Protein AF-A0A661JC23-F1 (afdb_monomer_lite)

Structure (mmCIF, N/CA/C/O backbone):
data_AF-A0A661JC23-F1
#
_entry.id   AF-A0A661JC23-F1
#
loop_
_atom_site.group_PDB
_atom_site.id
_atom_site.type_symbol
_atom_site.label_atom_id
_atom_site.label_alt_id
_atom_site.label_comp_id
_atom_site.label_asym_id
_atom_site.label_entity_id
_atom_site.label_seq_id
_atom_site.pdbx_PDB_ins_code
_atom_site.Cartn_x
_atom_site.Cartn_y
_atom_site.Cartn_z
_atom_site.occupancy
_atom_site.B_iso_or_equiv
_atom_site.auth_seq_id
_atom_site.auth_comp_id
_atom_site.auth_asym_id
_atom_site.auth_atom_id
_atom_site.pdbx_PDB_model_num
ATOM 1 N N . LEU A 1 1 ? -6.882 0.610 -6.195 1.00 93.75 1 LEU A N 1
ATOM 2 C CA . LEU A 1 1 ? -5.678 1.449 -6.416 1.00 93.75 1 LEU A CA 1
ATOM 3 C C . LEU A 1 1 ? -5.259 1.242 -7.860 1.00 93.75 1 LEU A C 1
ATOM 5 O O . LEU A 1 1 ? -5.420 0.130 -8.343 1.00 93.75 1 LEU A O 1
ATOM 9 N N . GLU A 1 2 ? -4.759 2.272 -8.540 1.00 94.31 2 GLU A N 1
ATOM 10 C CA . GLU A 1 2 ? -4.494 2.201 -9.983 1.00 94.31 2 GLU A CA 1
ATOM 11 C C . GLU A 1 2 ? -3.164 2.852 -10.371 1.00 94.31 2 GLU A C 1
ATOM 13 O O . GLU A 1 2 ? -2.705 3.791 -9.714 1.00 94.31 2 GLU A O 1
ATOM 18 N N . GLY A 1 3 ? -2.560 2.359 -11.454 1.00 94.31 3 GLY A N 1
ATOM 19 C CA . GLY A 1 3 ? -1.348 2.924 -12.045 1.00 94.31 3 GLY A CA 1
ATOM 20 C C . GLY A 1 3 ? -0.070 2.490 -11.329 1.00 94.31 3 GLY A C 1
ATOM 21 O O . GLY A 1 3 ? 0.105 1.314 -11.013 1.00 94.31 3 GLY A O 1
ATOM 22 N N . SER A 1 4 ? 0.846 3.434 -11.112 1.00 93.19 4 SER A N 1
ATOM 23 C CA . SER A 1 4 ? 2.158 3.167 -10.513 1.00 93.19 4 SER A CA 1
ATOM 24 C C . SER A 1 4 ? 2.205 3.590 -9.048 1.00 93.19 4 SER A C 1
ATOM 26 O O . SER A 1 4 ? 1.887 4.728 -8.700 1.00 93.19 4 SER A O 1
ATOM 28 N N . LEU A 1 5 ? 2.673 2.692 -8.185 1.00 94.06 5 LEU A N 1
ATOM 29 C CA . LEU A 1 5 ? 2.884 2.937 -6.764 1.00 94.06 5 LEU A CA 1
ATOM 30 C C . LEU A 1 5 ? 4.368 3.230 -6.499 1.00 94.06 5 LEU A C 1
ATOM 32 O O . LEU A 1 5 ? 5.176 2.354 -6.170 1.00 94.06 5 LEU A O 1
ATOM 36 N N . ASP A 1 6 ? 4.726 4.499 -6.685 1.00 94.50 6 ASP A N 1
ATOM 37 C CA . ASP A 1 6 ? 6.035 5.053 -6.341 1.00 94.50 6 ASP A CA 1
ATOM 38 C C . ASP A 1 6 ? 6.084 5.566 -4.887 1.00 94.50 6 ASP A C 1
ATOM 40 O O . ASP A 1 6 ? 5.109 5.504 -4.132 1.00 94.50 6 ASP A O 1
ATOM 44 N N . ILE A 1 7 ? 7.239 6.088 -4.466 1.00 95.12 7 ILE A N 1
ATOM 45 C CA . ILE A 1 7 ? 7.424 6.573 -3.092 1.00 95.12 7 ILE A CA 1
ATOM 46 C C . ILE A 1 7 ? 6.505 7.758 -2.740 1.00 95.12 7 ILE A C 1
ATOM 48 O O . ILE A 1 7 ? 6.088 7.892 -1.588 1.00 95.12 7 ILE A O 1
ATOM 52 N N . LYS A 1 8 ? 6.167 8.626 -3.705 1.00 96.50 8 LYS A N 1
ATOM 53 C CA . LYS A 1 8 ? 5.281 9.779 -3.478 1.00 96.50 8 LYS A CA 1
ATOM 54 C C . LYS A 1 8 ? 3.839 9.301 -3.313 1.00 96.50 8 LYS A C 1
ATOM 56 O O . LYS A 1 8 ? 3.152 9.747 -2.391 1.00 96.50 8 LYS A O 1
ATOM 61 N N . ALA A 1 9 ? 3.395 8.378 -4.161 1.00 96.75 9 ALA A N 1
ATOM 62 C CA . ALA A 1 9 ? 2.088 7.740 -4.079 1.00 96.75 9 ALA A CA 1
ATOM 63 C C . ALA A 1 9 ? 1.931 6.948 -2.771 1.00 96.75 9 ALA A C 1
ATOM 65 O O . ALA A 1 9 ? 0.919 7.103 -2.089 1.00 96.75 9 ALA A O 1
ATOM 66 N N . ALA A 1 10 ? 2.960 6.207 -2.352 1.00 96.50 10 ALA A N 1
ATOM 67 C CA . ALA A 1 10 ? 2.991 5.503 -1.070 1.00 96.50 10 ALA A CA 1
ATOM 68 C C . ALA A 1 10 ? 2.813 6.447 0.129 1.00 96.50 10 ALA A C 1
ATOM 70 O O . ALA A 1 10 ? 1.956 6.201 0.977 1.00 96.50 10 ALA A O 1
ATOM 71 N N . LYS A 1 11 ? 3.545 7.571 0.179 1.00 97.62 11 LYS A N 1
ATOM 72 C CA . LYS A 1 11 ? 3.372 8.588 1.239 1.00 97.62 11 LYS A CA 1
ATOM 73 C C . LYS A 1 11 ? 1.936 9.110 1.298 1.00 97.62 11 LYS A C 1
ATOM 75 O O . LYS A 1 11 ? 1.347 9.192 2.376 1.00 97.62 11 LYS A O 1
ATOM 80 N N . LYS A 1 12 ? 1.352 9.436 0.139 1.00 97.62 12 LYS A N 1
ATOM 81 C CA . LYS A 1 12 ? -0.044 9.894 0.053 1.00 97.62 12 LYS A CA 1
ATOM 82 C C . LYS A 1 12 ? -1.019 8.819 0.536 1.00 97.62 12 LYS A C 1
ATOM 84 O O . LYS A 1 12 ? -1.956 9.144 1.261 1.00 97.62 12 LYS A O 1
ATOM 89 N N . LEU A 1 13 ? -0.796 7.559 0.164 1.00 97.06 13 LEU A N 1
ATOM 90 C CA . LEU A 1 13 ? -1.631 6.436 0.580 1.00 97.06 13 LEU A CA 1
ATOM 91 C C . LEU A 1 13 ? -1.589 6.232 2.101 1.00 97.06 13 LEU A C 1
ATOM 93 O O . LEU A 1 13 ? -2.647 6.150 2.717 1.00 97.06 13 LEU A O 1
ATOM 97 N N . ILE A 1 14 ? -0.403 6.254 2.718 1.00 96.44 14 ILE A N 1
ATOM 98 C CA . ILE A 1 14 ? -0.244 6.147 4.181 1.00 96.44 14 ILE A CA 1
ATOM 99 C C . ILE A 1 14 ? -1.041 7.241 4.895 1.00 96.44 14 ILE A C 1
ATOM 101 O O . ILE A 1 14 ? -1.788 6.955 5.829 1.00 96.44 14 ILE A O 1
ATOM 105 N N . ASN A 1 15 ? -0.928 8.489 4.434 1.00 97.25 15 ASN A N 1
ATOM 106 C CA . ASN A 1 15 ? -1.662 9.602 5.035 1.00 97.25 15 ASN A CA 1
ATOM 107 C C . ASN A 1 15 ? -3.180 9.424 4.902 1.00 97.25 15 ASN A C 1
ATOM 109 O O . ASN A 1 15 ? -3.908 9.680 5.856 1.00 97.25 15 ASN A O 1
ATOM 113 N N . ARG A 1 16 ? -3.664 8.938 3.753 1.00 97.00 16 ARG A N 1
ATOM 114 C CA . ARG A 1 16 ? -5.093 8.645 3.547 1.00 97.00 16 ARG A CA 1
ATOM 115 C C . ARG A 1 16 ? -5.593 7.535 4.470 1.00 97.00 16 ARG A C 1
ATOM 117 O O . ARG A 1 16 ? -6.666 7.690 5.043 1.00 97.00 16 ARG A O 1
ATOM 124 N N . ILE A 1 17 ? -4.815 6.467 4.654 1.00 96.12 17 ILE A N 1
ATOM 125 C CA . ILE A 1 17 ? -5.143 5.381 5.593 1.00 96.12 17 ILE A CA 1
ATOM 126 C C . ILE A 1 17 ? -5.250 5.942 7.012 1.00 96.12 17 ILE A C 1
ATOM 128 O O . ILE A 1 17 ? -6.272 5.751 7.665 1.00 96.12 17 ILE A O 1
ATOM 132 N N . LYS A 1 18 ? -4.244 6.702 7.462 1.00 95.44 18 LYS A N 1
ATOM 133 C CA . LYS A 1 18 ? -4.238 7.320 8.797 1.00 95.44 18 LYS A CA 1
ATOM 134 C C . LYS A 1 18 ? -5.443 8.228 9.015 1.00 95.44 18 LYS A C 1
ATOM 136 O O . LYS A 1 18 ? -6.117 8.117 10.033 1.00 95.44 18 LYS A O 1
ATOM 141 N N . LEU A 1 19 ? -5.752 9.082 8.040 1.00 97.19 19 LEU A N 1
ATOM 142 C CA . LEU A 1 19 ? -6.917 9.964 8.102 1.00 97.19 19 LEU A CA 1
ATOM 143 C C . LEU A 1 19 ? -8.232 9.184 8.179 1.00 97.19 19 LEU A C 1
ATOM 145 O O . LEU A 1 19 ? -9.087 9.540 8.982 1.00 97.19 19 LEU A O 1
ATOM 149 N N . ALA A 1 20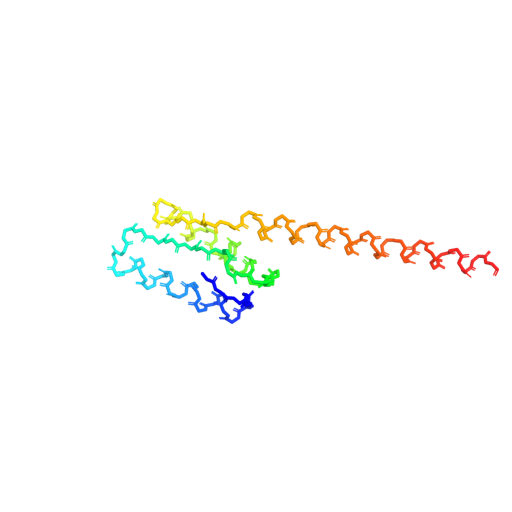 ? -8.399 8.126 7.382 1.00 96.19 20 ALA A N 1
ATOM 150 C CA . ALA A 1 20 ? -9.600 7.294 7.425 1.00 96.19 20 ALA A CA 1
ATOM 151 C C . ALA A 1 20 ? -9.759 6.599 8.788 1.00 96.19 20 ALA A C 1
ATOM 153 O O . ALA A 1 20 ? -10.829 6.660 9.389 1.00 96.19 20 ALA A O 1
ATOM 154 N N . ILE A 1 21 ? -8.681 6.017 9.321 1.00 94.56 21 ILE A N 1
ATOM 155 C CA . ILE A 1 21 ? -8.678 5.383 10.646 1.00 94.56 21 ILE A CA 1
ATOM 156 C C . ILE A 1 21 ? -9.036 6.384 11.750 1.00 94.56 21 ILE A C 1
ATOM 158 O O . ILE A 1 21 ? -9.881 6.070 12.591 1.00 94.56 21 ILE A O 1
ATOM 162 N N . ASN A 1 22 ? -8.441 7.581 11.721 1.00 94.94 22 ASN A N 1
ATOM 163 C CA . ASN A 1 22 ? -8.687 8.642 12.703 1.00 94.94 22 ASN A CA 1
ATOM 164 C C . ASN A 1 22 ? -10.116 9.193 12.632 1.00 94.94 22 ASN A C 1
ATOM 166 O O . ASN A 1 22 ? -10.654 9.618 13.647 1.00 94.94 22 ASN A O 1
ATOM 170 N N . LYS A 1 23 ? -10.749 9.157 11.454 1.00 96.50 23 LYS A N 1
ATOM 171 C CA . LYS A 1 23 ? -12.169 9.499 11.272 1.00 96.50 23 LYS A CA 1
ATOM 172 C C . LYS A 1 23 ? -13.130 8.393 11.729 1.00 96.50 23 LYS A C 1
ATOM 174 O O . LYS A 1 23 ? -14.331 8.532 11.541 1.00 96.50 23 LYS A O 1
ATOM 179 N N . GLY A 1 24 ? -12.620 7.302 12.301 1.00 94.56 24 GLY A N 1
ATOM 180 C CA . GLY A 1 24 ? -13.440 6.202 12.805 1.00 94.56 24 GLY A CA 1
ATOM 181 C C . GLY A 1 24 ? -13.821 5.161 11.753 1.00 94.56 24 GLY A C 1
ATOM 182 O O . GLY A 1 24 ? -14.646 4.306 12.038 1.00 94.56 24 GLY A O 1
ATOM 183 N N . GLN A 1 25 ? -13.216 5.173 10.557 1.00 96.00 25 GLN A N 1
ATOM 184 C CA . GLN A 1 25 ? -13.529 4.183 9.521 1.00 96.00 25 GLN A CA 1
ATOM 185 C C . GLN A 1 25 ? -13.209 2.764 10.013 1.00 96.00 25 GLN A C 1
ATOM 187 O O . GLN A 1 25 ? -12.040 2.416 10.192 1.00 96.00 25 GLN A O 1
ATOM 192 N N . GLU A 1 26 ? -14.221 1.928 10.218 1.00 93.38 26 GLU A N 1
ATOM 193 C CA . GLU A 1 26 ? -14.039 0.593 10.807 1.00 93.38 26 GLU A CA 1
ATOM 194 C C . GLU A 1 26 ? -13.259 -0.353 9.895 1.00 93.38 26 GLU A C 1
ATOM 196 O O . GLU A 1 26 ? -12.469 -1.162 10.374 1.00 93.38 26 GLU A O 1
ATOM 201 N N . LYS A 1 27 ? -13.430 -0.216 8.575 1.00 95.75 27 LYS A N 1
ATOM 202 C CA . LYS A 1 27 ? -12.796 -1.083 7.582 1.00 95.75 27 LYS A CA 1
ATOM 203 C C . LYS A 1 27 ? -12.277 -0.305 6.381 1.00 95.75 27 LYS A C 1
ATOM 205 O O . LYS A 1 27 ? -12.995 0.504 5.794 1.00 95.75 27 LYS A O 1
ATOM 210 N N . ILE A 1 28 ? -11.042 -0.602 5.988 1.00 95.75 28 ILE A N 1
ATOM 211 C CA . ILE A 1 28 ? -10.356 -0.058 4.816 1.00 95.75 28 ILE A CA 1
ATOM 212 C C . ILE A 1 28 ? -9.960 -1.219 3.910 1.00 95.75 28 ILE A C 1
ATOM 214 O O . ILE A 1 28 ? -9.290 -2.158 4.338 1.00 95.75 28 ILE A O 1
ATOM 218 N N . ILE A 1 29 ? -10.356 -1.145 2.643 1.00 95.94 29 ILE A N 1
ATOM 219 C CA . ILE A 1 29 ? -9.985 -2.129 1.627 1.00 95.94 29 ILE A CA 1
ATOM 220 C C . ILE A 1 29 ? -9.006 -1.469 0.663 1.00 95.94 29 ILE A C 1
ATOM 222 O O . ILE A 1 29 ? -9.320 -0.455 0.040 1.00 95.94 29 ILE A O 1
ATOM 226 N N . LEU A 1 30 ? -7.818 -2.050 0.543 1.00 95.31 30 LEU A N 1
ATOM 227 C CA . LEU A 1 30 ? -6.809 -1.642 -0.423 1.00 95.31 30 LEU A CA 1
ATOM 228 C C . LEU A 1 30 ? -6.716 -2.703 -1.510 1.00 95.31 30 LEU A C 1
ATOM 230 O O . LEU A 1 30 ? -6.126 -3.763 -1.307 1.00 95.31 30 LEU A O 1
ATOM 234 N N . ASP A 1 31 ? -7.319 -2.403 -2.654 1.00 95.88 31 ASP A N 1
ATOM 235 C CA . ASP A 1 31 ? -7.253 -3.259 -3.831 1.00 95.88 31 ASP A CA 1
ATOM 236 C C . ASP A 1 31 ? -6.081 -2.874 -4.736 1.00 95.88 31 ASP A C 1
ATOM 238 O O . ASP A 1 31 ? -6.002 -1.736 -5.207 1.00 95.88 31 ASP A O 1
ATOM 242 N N . PHE A 1 32 ? -5.168 -3.820 -4.949 1.00 94.62 32 PHE A N 1
ATOM 243 C CA . PHE A 1 32 ? -3.971 -3.678 -5.775 1.00 94.62 32 PHE A CA 1
ATOM 244 C C . PHE A 1 32 ? -4.160 -4.189 -7.209 1.00 94.62 32 PHE A C 1
ATOM 246 O O . PHE A 1 32 ? -3.215 -4.121 -7.988 1.00 94.62 32 PHE A O 1
ATOM 253 N N . SER A 1 33 ? -5.353 -4.658 -7.582 1.00 93.62 33 SER A N 1
ATOM 254 C CA . SER A 1 33 ? -5.661 -5.179 -8.924 1.00 93.62 33 SER A CA 1
ATOM 255 C C . SER A 1 33 ? -5.290 -4.221 -10.067 1.00 93.62 33 SER A C 1
ATOM 257 O O . SER A 1 33 ? -4.786 -4.659 -11.097 1.00 93.62 33 SER A O 1
ATOM 259 N N . GLY A 1 34 ? -5.482 -2.912 -9.880 1.00 94.62 34 GLY A N 1
ATOM 260 C CA . GLY A 1 34 ? -5.155 -1.884 -10.873 1.00 94.62 34 GLY A CA 1
ATOM 261 C C . GLY A 1 34 ? -3.710 -1.372 -10.837 1.00 94.62 34 GLY A C 1
ATOM 262 O O . GLY A 1 34 ? -3.365 -0.476 -11.617 1.00 94.62 34 GLY A O 1
ATOM 263 N N . ILE A 1 35 ? -2.862 -1.873 -9.932 1.00 93.25 35 ILE A N 1
ATOM 264 C CA . ILE A 1 35 ? -1.454 -1.467 -9.8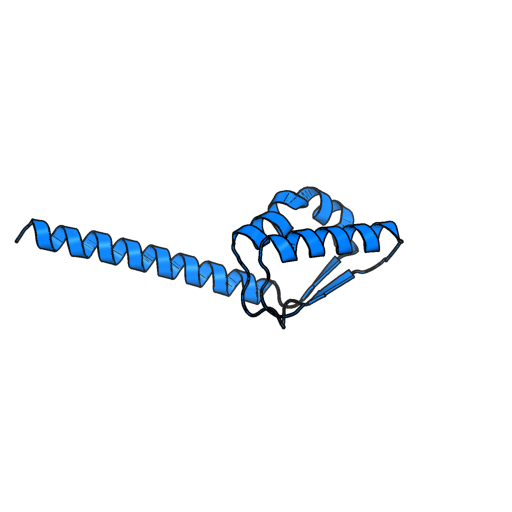64 1.00 93.25 35 ILE A CA 1
ATOM 265 C C . ILE A 1 35 ? -0.669 -2.175 -10.968 1.00 93.25 35 ILE A C 1
ATOM 267 O O . ILE A 1 35 ? -0.609 -3.398 -11.026 1.00 93.25 35 ILE A O 1
ATOM 271 N N . LYS A 1 36 ? -0.054 -1.375 -11.841 1.00 90.94 36 LYS A N 1
ATOM 272 C CA . LYS A 1 36 ? 0.776 -1.837 -12.964 1.00 90.94 36 LYS A CA 1
ATOM 273 C C . LYS A 1 36 ? 2.255 -1.920 -12.604 1.00 90.94 36 LYS A C 1
ATOM 275 O O . LYS A 1 36 ? 2.992 -2.701 -13.189 1.00 90.94 36 LYS A O 1
ATOM 280 N N . TYR A 1 37 ? 2.695 -1.080 -11.672 1.00 88.75 37 TYR A N 1
ATOM 281 C CA . TYR A 1 37 ? 4.070 -1.059 -11.194 1.00 88.75 37 TYR A CA 1
ATOM 282 C C . TYR A 1 37 ? 4.092 -0.727 -9.711 1.00 88.75 37 TYR A C 1
ATOM 284 O O . TYR A 1 37 ? 3.519 0.278 -9.286 1.00 88.75 37 TYR A O 1
ATOM 292 N N . PHE A 1 38 ? 4.795 -1.537 -8.927 1.00 90.00 38 PHE A N 1
ATOM 293 C CA . PHE A 1 38 ? 4.986 -1.310 -7.504 1.00 90.00 38 PHE A CA 1
ATOM 294 C C . PHE A 1 38 ? 6.480 -1.223 -7.209 1.00 90.00 38 PHE A C 1
ATOM 296 O O . PHE A 1 38 ? 7.202 -2.210 -7.282 1.00 90.00 38 PHE A O 1
ATOM 303 N N . SER A 1 39 ? 6.966 -0.019 -6.898 1.00 89.94 39 SER A N 1
ATOM 304 C CA . SER A 1 39 ? 8.398 0.160 -6.654 1.00 89.94 39 SER A CA 1
ATOM 305 C C . SER A 1 39 ? 8.838 -0.469 -5.319 1.00 89.94 39 SER A C 1
ATOM 307 O O . SER A 1 39 ? 8.139 -0.302 -4.311 1.00 89.94 39 SER A O 1
ATOM 309 N N . PRO A 1 40 ? 10.048 -1.058 -5.239 1.00 86.31 40 PRO A N 1
ATOM 310 C CA . PRO A 1 40 ? 10.574 -1.611 -3.987 1.00 86.31 40 PRO A CA 1
ATOM 311 C C . PRO A 1 40 ? 10.624 -0.589 -2.841 1.00 86.31 40 PRO A C 1
ATOM 313 O O . PRO A 1 40 ? 10.281 -0.893 -1.701 1.00 86.31 40 PRO A O 1
ATOM 316 N N . LYS A 1 41 ? 10.978 0.671 -3.143 1.00 89.44 41 LYS A N 1
ATOM 317 C CA . LYS A 1 41 ? 11.007 1.761 -2.150 1.00 89.44 41 LYS A CA 1
ATOM 318 C C . LYS A 1 41 ? 9.619 2.079 -1.592 1.00 89.44 41 LYS A C 1
ATOM 320 O O . LYS A 1 41 ? 9.489 2.352 -0.401 1.00 89.44 41 LYS A O 1
ATOM 325 N N . ALA A 1 42 ? 8.590 2.055 -2.440 1.00 92.44 42 ALA A N 1
ATOM 326 C CA . ALA A 1 42 ? 7.210 2.245 -2.008 1.00 92.44 42 ALA A CA 1
ATOM 327 C C . ALA A 1 42 ? 6.738 1.089 -1.125 1.00 92.44 42 ALA A C 1
ATOM 329 O O . ALA A 1 42 ? 6.094 1.337 -0.110 1.00 92.44 42 ALA A O 1
ATOM 330 N N . MET A 1 43 ? 7.094 -0.149 -1.479 1.00 89.94 43 MET A N 1
ATOM 331 C CA . MET A 1 43 ? 6.765 -1.336 -0.692 1.00 89.94 43 MET A CA 1
ATOM 332 C C . MET A 1 43 ? 7.415 -1.281 0.694 1.00 89.94 43 MET A C 1
ATOM 334 O O . MET A 1 43 ? 6.723 -1.426 1.701 1.00 89.94 43 MET A O 1
ATOM 338 N N . ASN A 1 44 ? 8.718 -0.984 0.749 1.00 87.88 44 ASN A N 1
ATOM 339 C CA . ASN A 1 44 ? 9.436 -0.817 2.010 1.00 87.88 44 ASN A CA 1
ATOM 340 C C . ASN A 1 44 ? 8.779 0.260 2.883 1.00 87.88 44 ASN A C 1
ATOM 342 O O . ASN A 1 44 ? 8.517 0.047 4.063 1.00 87.88 44 ASN A O 1
ATOM 346 N N . LEU A 1 45 ? 8.435 1.403 2.287 1.00 91.25 45 LEU A N 1
ATOM 347 C CA . LEU A 1 45 ? 7.775 2.478 3.014 1.00 91.25 45 LEU A CA 1
ATOM 348 C C . LEU A 1 45 ? 6.377 2.086 3.519 1.00 91.25 45 LEU A C 1
ATOM 350 O O . LEU A 1 45 ? 6.033 2.439 4.641 1.00 91.25 45 LEU A O 1
ATOM 354 N N . LEU A 1 46 ? 5.568 1.403 2.705 1.00 91.56 46 LEU A N 1
ATOM 355 C CA . LEU A 1 46 ? 4.188 1.050 3.046 1.00 91.56 46 LEU A CA 1
ATOM 356 C C . LEU A 1 46 ? 4.099 -0.041 4.105 1.00 91.56 46 LEU A C 1
ATOM 358 O O . LEU A 1 46 ? 3.256 0.073 4.987 1.00 91.56 46 LEU A O 1
ATOM 362 N N . PHE A 1 47 ? 4.934 -1.075 4.018 1.00 88.56 47 PHE A N 1
ATOM 363 C CA . PHE A 1 47 ? 4.769 -2.280 4.832 1.00 88.56 47 PHE A CA 1
ATOM 364 C C . PHE A 1 47 ? 5.826 -2.428 5.915 1.00 88.56 47 PHE A C 1
ATOM 366 O O . PHE A 1 47 ? 5.475 -2.722 7.052 1.00 88.56 47 PHE A O 1
ATOM 373 N N . ILE A 1 48 ? 7.098 -2.188 5.591 1.00 87.69 48 ILE A N 1
ATOM 374 C CA . ILE A 1 48 ? 8.193 -2.371 6.549 1.00 87.69 48 ILE A CA 1
ATOM 375 C C . ILE A 1 48 ? 8.237 -1.182 7.508 1.00 87.69 48 ILE A C 1
ATOM 377 O O . ILE A 1 48 ? 8.070 -1.335 8.714 1.00 87.69 48 ILE A O 1
ATOM 381 N N . ASN A 1 49 ? 8.339 0.036 6.975 1.00 90.75 49 ASN A N 1
ATOM 382 C CA . ASN A 1 49 ? 8.457 1.236 7.804 1.00 90.75 49 ASN A CA 1
ATOM 383 C C . ASN A 1 49 ? 7.179 1.564 8.589 1.00 90.75 49 ASN A C 1
ATOM 385 O O . ASN A 1 49 ? 7.226 2.389 9.497 1.00 90.75 49 ASN A O 1
ATOM 389 N N . GLN A 1 50 ? 6.021 1.024 8.203 1.00 90.25 50 GLN A N 1
ATOM 390 C CA . GLN A 1 50 ? 4.754 1.223 8.921 1.00 90.25 50 GLN A CA 1
ATOM 391 C C . GLN A 1 50 ? 4.272 -0.058 9.609 1.00 90.25 50 GLN A C 1
ATOM 393 O O . GLN A 1 50 ? 3.111 -0.112 10.012 1.00 90.25 50 GLN A O 1
ATOM 398 N N . TYR A 1 51 ? 5.137 -1.065 9.761 1.00 88.12 51 TYR A N 1
ATOM 399 C CA . TYR A 1 51 ? 4.763 -2.384 10.269 1.00 88.12 51 TYR A CA 1
ATOM 400 C C . TYR A 1 51 ? 3.986 -2.313 11.587 1.00 88.12 51 TYR A C 1
ATOM 402 O O . TYR A 1 51 ? 2.857 -2.793 11.661 1.00 88.12 51 TYR A O 1
ATOM 410 N N . GLU A 1 52 ? 4.528 -1.632 12.602 1.00 90.56 52 GLU A N 1
ATOM 411 C CA . GLU A 1 52 ? 3.867 -1.510 13.908 1.00 90.56 52 GLU A CA 1
ATOM 412 C C . GLU A 1 52 ? 2.483 -0.861 13.814 1.00 90.56 52 GLU A C 1
ATOM 414 O O . GLU A 1 52 ? 1.534 -1.287 14.471 1.00 90.56 52 GLU A O 1
ATOM 419 N N . TYR A 1 53 ? 2.353 0.173 12.980 1.00 91.06 53 TYR A N 1
ATOM 420 C CA . TYR A 1 53 ? 1.080 0.850 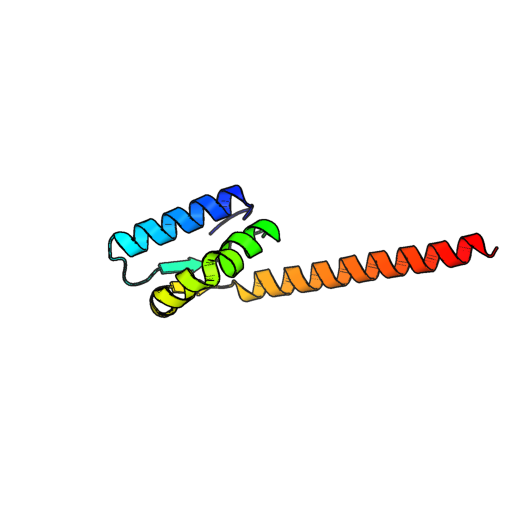12.774 1.00 91.06 53 TYR A CA 1
ATOM 421 C C 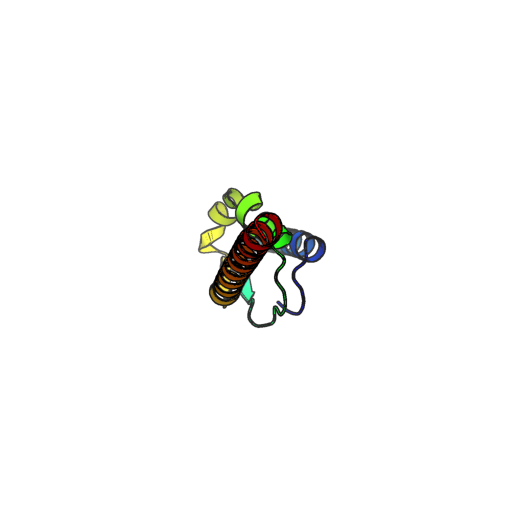. TYR A 1 53 ? 0.072 -0.072 12.085 1.00 91.06 53 TYR A C 1
ATOM 423 O O . TYR A 1 53 ? -1.062 -0.176 12.546 1.00 91.06 53 TYR A O 1
ATOM 431 N N . LEU A 1 54 ? 0.488 -0.776 11.028 1.00 90.94 54 LEU A N 1
ATOM 432 C CA . LEU A 1 54 ? -0.355 -1.738 10.321 1.00 90.94 54 LEU A CA 1
ATOM 433 C C . LEU A 1 54 ? -0.797 -2.885 11.230 1.00 90.94 54 LEU A C 1
ATOM 435 O O . LEU A 1 54 ? -1.957 -3.278 11.166 1.00 90.94 54 LEU A O 1
ATOM 439 N N . MET A 1 55 ? 0.076 -3.371 12.117 1.00 90.38 55 MET A N 1
ATOM 440 C CA . MET A 1 55 ? -0.280 -4.397 13.102 1.00 90.38 55 MET A CA 1
ATOM 441 C C . MET A 1 55 ? -1.350 -3.913 14.083 1.00 90.38 55 MET A C 1
ATOM 443 O O . MET A 1 55 ? -2.281 -4.660 14.378 1.00 90.38 55 MET A O 1
ATOM 447 N N . LYS A 1 56 ? -1.280 -2.652 14.535 1.00 93.19 56 LYS A N 1
ATOM 448 C CA . LYS A 1 56 ? -2.309 -2.049 15.406 1.00 93.19 56 LYS A CA 1
ATOM 449 C C . LYS A 1 56 ? -3.679 -1.944 14.735 1.00 93.19 56 LYS A C 1
ATOM 451 O O . LYS A 1 56 ? -4.690 -1.942 15.427 1.00 93.19 56 LYS A O 1
ATOM 456 N N . ILE A 1 57 ? -3.721 -1.835 13.408 1.00 92.00 57 ILE A N 1
ATOM 457 C CA . ILE A 1 57 ? -4.965 -1.685 12.638 1.00 92.00 57 ILE A CA 1
ATOM 458 C C . ILE A 1 57 ? -5.294 -2.914 11.784 1.00 92.00 57 ILE A C 1
ATOM 460 O O . ILE A 1 57 ? -6.132 -2.814 10.889 1.00 92.00 57 ILE A O 1
ATOM 464 N N . LYS A 1 58 ? -4.647 -4.060 12.030 1.00 91.50 58 LYS A N 1
ATOM 465 C CA . LYS A 1 58 ? -4.715 -5.244 11.158 1.00 91.50 58 LYS A CA 1
ATOM 466 C C . LYS A 1 58 ? -6.149 -5.725 10.913 1.00 91.50 58 LYS A C 1
ATOM 468 O O . LYS A 1 58 ? -6.494 -6.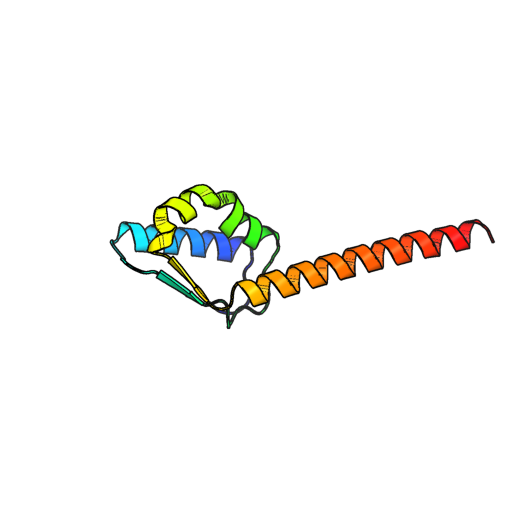053 9.787 1.00 91.50 58 LYS A O 1
ATOM 473 N N . ASP A 1 59 ? -7.004 -5.665 11.933 1.00 92.31 59 ASP A N 1
ATOM 474 C CA . ASP A 1 59 ? -8.397 -6.125 11.851 1.00 92.31 59 ASP A CA 1
ATOM 475 C C . ASP A 1 59 ? -9.295 -5.134 11.086 1.00 92.31 59 ASP A C 1
ATOM 477 O O . ASP A 1 59 ? -10.399 -5.465 10.655 1.00 92.31 59 ASP A O 1
ATOM 481 N N . ARG A 1 60 ? -8.795 -3.912 10.866 1.00 92.94 60 ARG A N 1
ATOM 482 C CA . ARG A 1 60 ? -9.477 -2.817 10.165 1.00 92.94 60 ARG A CA 1
ATOM 483 C C . ARG A 1 60 ? -8.998 -2.649 8.727 1.00 92.94 60 ARG A C 1
ATOM 485 O O . ARG A 1 60 ? -9.559 -1.829 8.001 1.00 92.94 60 ARG A O 1
ATOM 492 N N . ILE A 1 61 ? -7.977 -3.384 8.284 1.00 94.19 61 ILE A N 1
ATOM 493 C CA . ILE A 1 61 ? -7.417 -3.255 6.936 1.00 94.19 61 ILE A CA 1
ATOM 494 C C . ILE A 1 61 ? -7.425 -4.591 6.198 1.00 94.19 61 ILE A C 1
ATOM 496 O O . ILE A 1 61 ? -7.003 -5.619 6.712 1.00 94.19 61 ILE A O 1
ATOM 500 N N . LYS A 1 62 ? -7.900 -4.574 4.953 1.00 94.56 62 LYS A N 1
ATOM 501 C CA . LYS A 1 62 ? -7.876 -5.732 4.058 1.00 94.56 62 LYS A CA 1
ATOM 502 C C . LYS A 1 62 ? -7.117 -5.385 2.788 1.00 94.56 62 LYS A C 1
ATOM 504 O O . LYS A 1 62 ? -7.451 -4.418 2.106 1.00 94.56 62 LYS A O 1
ATOM 509 N N . PHE A 1 63 ? -6.141 -6.217 2.449 1.00 93.69 63 PHE A N 1
ATOM 510 C CA . PHE A 1 63 ? -5.415 -6.140 1.187 1.00 93.69 63 PHE A CA 1
ATOM 511 C C . PHE A 1 63 ? -6.036 -7.111 0.181 1.00 93.69 63 PHE A C 1
ATOM 513 O O . PHE A 1 63 ? -6.277 -8.274 0.502 1.00 93.69 63 PHE A O 1
ATOM 520 N N . ILE A 1 64 ? -6.308 -6.637 -1.032 1.00 95.44 64 ILE A N 1
ATOM 521 C CA . ILE A 1 64 ? -6.787 -7.456 -2.150 1.00 95.44 64 ILE A CA 1
ATOM 522 C C . ILE A 1 64 ? -5.703 -7.448 -3.225 1.00 95.44 64 ILE A C 1
ATOM 524 O O . ILE A 1 64 ? -5.142 -6.395 -3.523 1.00 95.44 64 ILE A O 1
ATOM 528 N N . LYS A 1 65 ? -5.391 -8.630 -3.776 1.00 91.44 65 LYS A N 1
ATOM 529 C CA . LYS A 1 65 ? -4.437 -8.816 -4.886 1.00 91.44 65 LYS A CA 1
ATOM 530 C C . LYS A 1 65 ? -3.003 -8.323 -4.610 1.00 91.44 65 LYS A C 1
ATOM 532 O O . LYS A 1 65 ? -2.197 -8.216 -5.524 1.00 91.44 65 LYS A O 1
ATOM 537 N N . LEU A 1 66 ? -2.653 -8.085 -3.343 1.00 88.56 66 LEU A N 1
ATOM 538 C CA . LEU A 1 66 ? -1.305 -7.671 -2.942 1.00 88.56 66 LEU A CA 1
ATOM 539 C C . LEU A 1 66 ? -0.263 -8.779 -3.165 1.00 88.56 66 LEU A C 1
ATOM 541 O O . LEU A 1 66 ? 0.827 -8.489 -3.646 1.00 88.56 66 LEU A O 1
ATOM 545 N N . ASN A 1 67 ? -0.598 -10.037 -2.858 1.00 83.81 67 ASN A N 1
ATOM 546 C CA . ASN A 1 67 ? 0.335 -11.160 -3.015 1.00 83.81 67 ASN A CA 1
ATOM 547 C C . ASN A 1 67 ? 0.816 -11.310 -4.463 1.00 83.81 67 ASN A C 1
ATOM 549 O O . ASN A 1 67 ? 1.992 -11.554 -4.682 1.00 83.81 67 ASN A O 1
ATOM 553 N N . GLU A 1 68 ? -0.059 -11.084 -5.445 1.00 85.19 68 GLU A N 1
ATOM 554 C CA . GLU A 1 68 ? 0.295 -11.147 -6.871 1.00 85.19 68 GLU A CA 1
ATOM 555 C C . GLU A 1 68 ? 1.332 -10.080 -7.246 1.00 85.19 68 GLU A C 1
ATOM 557 O O . GLU A 1 68 ? 2.261 -10.353 -8.002 1.00 85.19 68 GLU A O 1
ATOM 562 N N . GLN A 1 69 ? 1.234 -8.889 -6.648 1.00 82.31 69 GLN A N 1
ATOM 563 C CA . GLN A 1 69 ? 2.205 -7.814 -6.856 1.00 82.31 69 GLN A CA 1
ATOM 564 C C . GLN A 1 69 ? 3.558 -8.122 -6.199 1.00 82.31 69 GLN A C 1
ATOM 566 O O . GLN A 1 69 ? 4.605 -7.795 -6.755 1.00 82.31 69 GLN A O 1
ATOM 571 N N . ILE A 1 70 ? 3.553 -8.749 -5.018 1.00 76.56 70 ILE A N 1
ATOM 572 C CA . ILE A 1 70 ? 4.783 -9.080 -4.284 1.00 76.56 70 ILE A CA 1
ATOM 573 C C . ILE A 1 70 ? 5.503 -10.267 -4.933 1.00 76.56 70 ILE A C 1
ATOM 575 O O . ILE A 1 70 ? 6.715 -10.194 -5.126 1.00 76.56 70 ILE A O 1
ATOM 579 N N . THR A 1 71 ? 4.781 -11.328 -5.307 1.00 72.75 71 THR A N 1
ATOM 580 C CA . THR A 1 71 ? 5.363 -12.511 -5.960 1.00 72.75 71 THR A CA 1
ATOM 581 C C . THR A 1 71 ? 6.041 -12.134 -7.273 1.00 72.75 71 THR A C 1
ATOM 583 O O . THR A 1 71 ? 7.219 -12.439 -7.443 1.00 72.75 71 THR A O 1
ATOM 586 N N . GLY A 1 72 ? 5.367 -11.368 -8.140 1.00 67.31 72 GLY A N 1
ATOM 587 C CA . GLY A 1 72 ? 5.970 -10.911 -9.395 1.00 67.31 72 GLY A CA 1
ATOM 588 C C . GLY A 1 72 ? 7.215 -10.043 -9.179 1.00 67.31 72 GLY A C 1
ATOM 589 O O . GLY A 1 72 ? 8.180 -10.126 -9.934 1.00 67.31 72 GLY A O 1
ATOM 590 N N . MET A 1 73 ? 7.254 -9.239 -8.111 1.00 68.38 73 MET A N 1
ATOM 591 C CA . MET A 1 73 ? 8.434 -8.432 -7.795 1.00 68.38 73 MET A CA 1
ATOM 592 C C . MET A 1 73 ? 9.614 -9.278 -7.291 1.00 68.38 73 MET A C 1
ATOM 594 O O . MET A 1 73 ? 10.755 -9.003 -7.660 1.00 68.38 73 MET A O 1
ATOM 598 N N . MET A 1 74 ? 9.355 -10.304 -6.475 1.00 71.75 74 MET A N 1
ATOM 599 C CA . MET A 1 74 ? 10.390 -11.225 -5.988 1.00 71.75 74 MET A CA 1
ATOM 600 C C . MET A 1 74 ? 10.954 -12.093 -7.113 1.00 71.75 74 MET A C 1
ATOM 602 O O . MET A 1 74 ? 12.164 -12.299 -7.174 1.00 71.75 74 MET A O 1
ATOM 606 N N . GLU A 1 75 ? 10.107 -12.548 -8.036 1.00 71.19 75 GLU A N 1
ATOM 607 C CA . GLU A 1 75 ? 10.536 -13.261 -9.243 1.00 71.19 75 GLU A CA 1
ATOM 608 C C . GLU A 1 75 ? 11.400 -12.374 -10.142 1.00 71.19 75 GLU A C 1
ATOM 610 O O . GLU A 1 75 ? 12.482 -12.787 -10.552 1.00 71.19 75 GLU A O 1
ATOM 615 N N . ASN A 1 76 ? 10.995 -11.122 -10.369 1.00 66.25 76 ASN A N 1
ATOM 616 C CA . ASN A 1 76 ? 11.793 -10.168 -11.140 1.00 66.25 76 ASN A CA 1
ATOM 617 C C . ASN A 1 76 ? 13.145 -9.865 -10.481 1.00 66.25 76 ASN A C 1
ATOM 619 O O . ASN A 1 76 ? 14.153 -9.766 -11.175 1.00 66.25 76 ASN A O 1
ATOM 623 N N . LEU A 1 77 ? 13.194 -9.749 -9.149 1.00 68.75 77 LEU A N 1
ATOM 624 C CA . LEU A 1 77 ? 14.452 -9.567 -8.422 1.00 68.75 77 LEU A CA 1
ATOM 625 C C . LEU A 1 77 ? 15.354 -10.799 -8.543 1.00 68.75 77 LEU A C 1
ATOM 627 O O . LEU A 1 77 ? 16.549 -10.657 -8.791 1.00 68.75 77 LEU A O 1
ATOM 631 N N . LYS A 1 78 ? 14.783 -11.999 -8.403 1.00 67.94 78 LYS A N 1
ATOM 632 C CA . LYS A 1 78 ? 15.503 -13.265 -8.575 1.00 67.94 78 LYS A CA 1
ATOM 633 C C . LYS A 1 78 ? 16.086 -13.383 -9.985 1.00 67.94 78 LYS A C 1
ATOM 635 O O . LYS A 1 78 ? 17.258 -13.719 -10.120 1.00 67.94 78 LYS A O 1
ATOM 640 N N . ASN A 1 79 ? 15.302 -13.051 -11.010 1.00 69.44 79 ASN A N 1
ATOM 641 C CA . ASN A 1 79 ? 15.748 -13.061 -12.404 1.00 69.44 79 ASN A CA 1
ATOM 642 C C . ASN A 1 79 ? 16.846 -12.021 -12.654 1.00 69.44 79 ASN A C 1
ATOM 644 O O . ASN A 1 79 ? 17.855 -12.340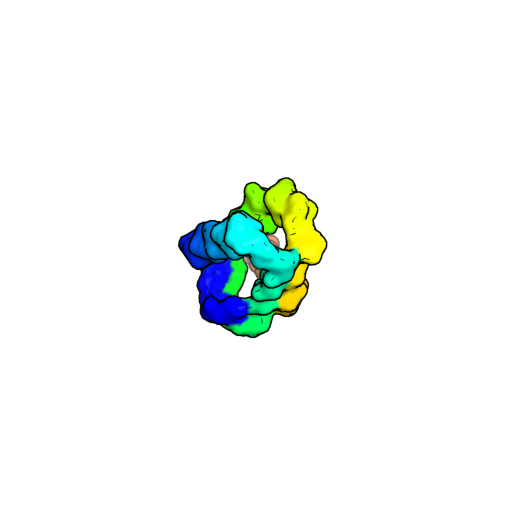 -13.267 1.00 69.44 79 ASN A O 1
ATOM 648 N N . PHE A 1 80 ? 16.703 -10.809 -12.116 1.00 63.06 80 PHE A N 1
ATOM 649 C CA . PHE A 1 80 ? 17.726 -9.769 -12.227 1.00 63.06 80 PHE A CA 1
ATOM 650 C C . PHE A 1 80 ? 19.058 -10.176 -11.576 1.00 63.06 80 PHE A C 1
ATOM 652 O O . PHE A 1 80 ? 20.115 -9.988 -12.171 1.00 63.06 80 PHE A O 1
ATOM 659 N N . VAL A 1 81 ? 19.027 -10.764 -10.373 1.00 65.38 81 VAL A N 1
ATOM 660 C CA . VAL A 1 81 ? 20.236 -11.284 -9.705 1.00 65.38 81 VAL A CA 1
ATOM 661 C C . VAL A 1 81 ? 20.868 -12.409 -10.525 1.00 65.38 81 VAL A C 1
ATOM 663 O O . VAL A 1 81 ? 22.073 -12.384 -10.754 1.00 65.38 81 VAL A O 1
ATOM 666 N N . TYR A 1 82 ? 20.060 -13.338 -11.038 1.00 69.94 82 TYR A N 1
ATOM 667 C CA . TYR A 1 82 ? 20.534 -14.414 -11.907 1.00 69.94 82 TYR A CA 1
ATOM 668 C C . TYR A 1 82 ? 21.201 -13.883 -13.190 1.00 69.94 82 TYR A C 1
ATOM 670 O O . TYR A 1 82 ? 22.278 -14.339 -13.568 1.00 69.94 82 TYR A O 1
ATOM 678 N N . GLU A 1 83 ? 20.619 -12.870 -13.838 1.00 69.62 83 GLU A N 1
ATOM 679 C CA . GLU A 1 83 ? 21.220 -12.211 -15.005 1.00 69.62 83 GLU A CA 1
ATOM 680 C C . GLU A 1 83 ? 22.557 -11.526 -14.679 1.00 69.62 83 GLU A C 1
ATOM 682 O O . GLU A 1 83 ? 23.483 -11.563 -15.495 1.00 69.62 83 GLU A O 1
ATOM 687 N N . LEU A 1 84 ? 22.682 -10.906 -13.500 1.00 63.62 84 LEU A N 1
ATOM 688 C CA . LEU A 1 84 ? 23.944 -10.321 -13.035 1.00 63.62 84 LEU A CA 1
ATOM 689 C C . LEU A 1 84 ? 25.014 -11.393 -12.792 1.00 63.62 84 LEU A C 1
ATOM 691 O O . LEU A 1 84 ? 26.159 -11.215 -13.204 1.00 63.62 84 LEU A O 1
ATOM 695 N N . GLU A 1 85 ? 24.649 -12.511 -12.163 1.00 69.31 85 GLU A N 1
ATOM 696 C CA . GLU A 1 85 ? 25.553 -13.643 -11.924 1.00 69.31 85 GLU A CA 1
ATOM 697 C C . GLU A 1 85 ? 26.039 -14.269 -13.236 1.00 69.31 85 GLU A C 1
ATOM 699 O O . GLU A 1 85 ? 27.235 -14.517 -13.398 1.00 69.31 85 GLU A O 1
ATOM 704 N N . LEU A 1 86 ? 25.145 -14.460 -14.212 1.00 69.25 86 LEU A N 1
ATOM 705 C CA . LEU A 1 86 ? 25.511 -14.953 -15.542 1.00 69.25 86 LEU A CA 1
ATOM 706 C C . LEU A 1 86 ? 26.472 -14.011 -16.275 1.00 69.25 86 LEU A C 1
ATOM 708 O O . LEU A 1 86 ? 27.434 -14.480 -16.884 1.00 69.25 86 LEU A O 1
ATOM 712 N N . LYS A 1 87 ? 26.243 -12.693 -16.217 1.00 65.50 87 LYS A N 1
ATOM 713 C CA . LYS A 1 87 ? 27.150 -11.704 -16.825 1.00 65.50 87 LYS A CA 1
ATOM 714 C C . LYS A 1 87 ? 28.532 -11.729 -16.178 1.00 65.50 87 LYS A C 1
ATOM 716 O O . LYS A 1 87 ? 29.525 -11.789 -16.897 1.00 65.50 87 LYS A O 1
ATOM 721 N N . ASN A 1 88 ? 28.594 -11.768 -14.848 1.00 56.47 88 ASN A N 1
ATOM 722 C CA . ASN A 1 88 ? 29.860 -11.830 -14.115 1.00 56.47 88 ASN A CA 1
ATOM 723 C C . ASN A 1 88 ? 30.646 -13.120 -14.417 1.00 56.47 88 ASN A C 1
ATOM 725 O O . ASN A 1 88 ? 31.866 -13.078 -14.571 1.00 56.47 88 ASN A O 1
ATOM 729 N N . ASN A 1 89 ? 29.956 -14.255 -14.569 1.00 59.47 89 ASN A N 1
ATOM 730 C CA . ASN A 1 89 ? 30.589 -15.528 -14.926 1.00 59.47 89 ASN A CA 1
ATOM 731 C C . ASN A 1 89 ? 31.013 -15.589 -16.407 1.00 59.47 89 ASN A C 1
ATOM 733 O O . ASN A 1 89 ? 32.022 -16.211 -16.729 1.00 59.47 89 ASN A O 1
ATOM 737 N N . GLY A 1 90 ? 30.287 -14.919 -17.308 1.00 56.34 90 GLY A N 1
ATOM 738 C CA . GLY A 1 90 ? 30.650 -14.806 -18.726 1.00 56.34 90 GLY A CA 1
ATOM 739 C C . GLY A 1 90 ? 31.833 -13.865 -18.998 1.00 56.34 90 GLY A C 1
ATOM 740 O O . GLY A 1 90 ? 32.598 -14.091 -19.941 1.00 56.34 90 GLY A O 1
ATOM 741 N N . GLU A 1 91 ? 32.029 -12.833 -18.173 1.00 52.44 91 GLU A N 1
ATOM 742 C CA . GLU A 1 91 ? 33.192 -11.937 -18.257 1.00 52.44 91 GLU A CA 1
ATOM 743 C C . GLU A 1 91 ? 34.482 -12.597 -17.743 1.00 52.44 91 GLU A C 1
ATOM 745 O O . GLU A 1 91 ? 35.533 -12.411 -18.356 1.00 52.44 91 GLU A O 1
ATOM 750 N N . GLN A 1 92 ? 34.419 -13.457 -16.716 1.00 48.31 92 GLN A N 1
ATOM 751 C CA . GLN A 1 92 ? 35.592 -14.225 -16.259 1.00 48.31 92 GLN A CA 1
ATOM 752 C C . GLN A 1 92 ? 36.153 -15.160 -17.342 1.00 48.31 92 GLN A C 1
ATOM 754 O O . GLN A 1 92 ? 37.370 -15.283 -17.474 1.00 48.31 92 GLN A O 1
ATOM 759 N N . THR A 1 93 ? 35.301 -15.754 -18.183 1.00 44.12 93 THR A N 1
ATOM 760 C CA . THR A 1 93 ? 35.748 -16.585 -19.317 1.00 44.12 93 THR A CA 1
ATOM 761 C C . THR A 1 93 ? 36.410 -15.806 -20.458 1.00 44.12 93 THR A C 1
ATOM 763 O O . THR A 1 93 ? 37.106 -16.418 -21.260 1.00 44.12 93 THR A O 1
ATOM 766 N N . LYS A 1 94 ? 36.242 -14.477 -20.547 1.00 46.81 94 LYS A N 1
ATOM 767 C CA . LYS A 1 94 ? 36.918 -13.648 -21.568 1.00 46.81 94 LYS A CA 1
ATOM 768 C C . LYS A 1 94 ? 38.288 -13.121 -21.139 1.00 46.81 94 LYS A C 1
ATOM 770 O O . LYS A 1 94 ? 39.048 -12.703 -22.001 1.00 46.81 94 LYS A O 1
ATOM 775 N N . ILE A 1 95 ? 38.600 -13.120 -19.842 1.00 46.66 95 ILE A N 1
ATOM 776 C CA . ILE A 1 95 ? 39.897 -12.648 -19.318 1.00 46.66 95 ILE A CA 1
ATOM 777 C C . ILE A 1 95 ? 40.947 -13.780 -19.332 1.00 46.66 95 ILE A C 1
ATOM 779 O O . ILE A 1 95 ? 42.143 -13.517 -19.263 1.00 46.66 95 ILE A O 1
ATOM 783 N N . LEU A 1 96 ? 40.509 -15.036 -19.464 1.00 44.16 96 LEU A N 1
ATOM 784 C CA . LEU A 1 96 ? 41.364 -16.229 -19.536 1.00 44.16 96 LEU A CA 1
ATOM 785 C C . LEU A 1 96 ? 41.547 -16.782 -20.967 1.00 44.16 96 LEU A C 1
ATOM 787 O O . LEU A 1 96 ? 41.964 -17.930 -21.115 1.00 44.16 96 LEU A O 1
ATOM 791 N N . GLY A 1 97 ? 41.213 -15.997 -21.998 1.00 38.31 97 GLY A N 1
ATOM 792 C CA . GLY A 1 97 ? 41.396 -16.347 -23.413 1.00 38.31 97 GLY A CA 1
ATOM 793 C C . GLY A 1 97 ? 42.614 -15.681 -24.031 1.00 38.31 97 GLY A C 1
ATOM 794 O O . GLY A 1 97 ? 42.760 -14.457 -23.825 1.00 38.31 97 GLY A O 1
#

Radius of gyration: 18.52 Å; chains: 1; bounding box: 55×26×39 Å

pLDDT: mean 83.9, std 15.44, range [38.31, 97.62]

Foldseek 3Di:
DAEEQDQVNLVVVVVVVVVCVVVVQQADEAECPRHPYYDPNSVCVNPVVCVVVCVVCVNRYHYHCVVVNVVVVVVVVVVVVVVVVVVVVVVVVVVVD

Sequence (97 aa):
LEGSLDIKAAKKLINRIKLAINKGQEKIILDFSGIKYFSPKAMNLLFINQYEYLMKIKDRIKFIKLNEQITGMMENLKNFVYELELKNNGEQTKILG

Secondary structure (DSSP, 8-state):
-EEEE-HHHHHHHHHHHHHHHHTT-S-EEEE-TEEEEE-HHHHIIIIITTHHHHHHTGGGEEEESHHHHHHHHHHHHHHHHHHHHHHHHHHHHHHT-